Protein AF-A0A8K0UF57-F1 (afdb_monomer_lite)

Organism: NCBI:txid1940300

Secondary structure (DSSP, 8-state):
-----S-----TT-S-TTSEEPSSTT---EEPP-SS-EEEE---EETTEEP--EEEE-HHHHHHHHHHHHHHHHHHHHHHHHHHHHHHHHHHHHHHHHHHHHHHHHHHHHHHHHHHHHT-HHHHHHHHHHHHGGGGG-HHHHHHHHHHHHHHHHHHHHHHHHHHHHHHT-

Radius of gyration: 34.91 Å; chains: 1; bounding box: 69×30×87 Å

Sequence (170 aa):
MGFFSHTEKLPGNWPSRFHHKCTSKKCTYPNSPQAAEGRYVCLGKVNGSPCKGTYEVSPSDAKAAAGWISREVEREAEQSKKLMAHLQEARRRKDDEHLQLYQNELATYKRVLQADAEGDIRFIRQYIRDIDSVALFEPERWHTHLIHLREEVLRLQRLVRELQLKTMNT

pLDDT: mean 89.58, std 12.49, range [31.94, 98.0]

Structure (mmCIF, N/CA/C/O backbone):
data_AF-A0A8K0UF57-F1
#
_entry.id   AF-A0A8K0UF57-F1
#
loop_
_atom_site.group_PDB
_atom_site.id
_atom_site.type_symbol
_atom_site.label_atom_id
_atom_site.label_alt_id
_atom_site.label_comp_id
_atom_site.label_asym_id
_atom_site.label_entity_id
_atom_site.label_seq_id
_atom_site.pdbx_PDB_ins_code
_atom_site.Cartn_x
_atom_site.Cartn_y
_atom_site.Cartn_z
_atom_site.occupancy
_atom_site.B_iso_or_equiv
_atom_site.auth_seq_id
_atom_site.auth_comp_id
_atom_site.auth_asym_id
_atom_site.auth_atom_id
_atom_site.pdbx_PDB_model_num
ATOM 1 N N . MET A 1 1 ? -35.972 -6.846 49.269 1.00 32.06 1 MET A N 1
ATOM 2 C CA . MET A 1 1 ? -35.114 -6.945 48.070 1.00 32.06 1 MET A CA 1
ATOM 3 C C . MET A 1 1 ? -36.029 -7.089 46.866 1.00 32.06 1 MET A C 1
ATOM 5 O O . MET A 1 1 ? -36.711 -8.098 46.766 1.00 32.06 1 MET A O 1
ATOM 9 N N . GLY A 1 2 ? -36.167 -6.043 46.051 1.00 31.94 2 GLY A N 1
ATOM 10 C CA . GLY A 1 2 ? -37.061 -6.054 44.890 1.00 31.94 2 GLY A CA 1
ATOM 11 C C . GLY A 1 2 ? -36.301 -6.483 43.643 1.00 31.94 2 GLY A C 1
ATOM 12 O O . GLY A 1 2 ? -35.451 -5.736 43.169 1.00 31.94 2 GLY A O 1
ATOM 13 N N . PHE A 1 3 ? -36.603 -7.671 43.128 1.00 39.38 3 PHE A N 1
ATOM 14 C CA . PHE A 1 3 ? -36.190 -8.096 41.795 1.00 39.38 3 PHE A CA 1
ATOM 15 C C . PHE A 1 3 ? -36.925 -7.227 40.766 1.00 39.38 3 PHE A C 1
ATOM 17 O O . PHE A 1 3 ? -38.153 -7.270 40.683 1.00 39.38 3 PHE A O 1
ATOM 24 N N . PHE A 1 4 ? -36.202 -6.411 39.997 1.00 40.78 4 PHE A N 1
ATOM 25 C CA . PHE A 1 4 ? -36.799 -5.704 38.866 1.00 40.78 4 PHE A CA 1
ATOM 26 C C . PHE A 1 4 ? -37.071 -6.707 37.736 1.00 40.78 4 PHE A C 1
ATOM 28 O O . PHE A 1 4 ? -36.157 -7.275 37.147 1.00 40.78 4 PHE A O 1
ATOM 35 N N . SER A 1 5 ? -38.361 -6.929 37.479 1.00 36.25 5 SER A N 1
ATOM 36 C CA . SER A 1 5 ? -38.920 -7.767 36.415 1.00 36.25 5 SER A CA 1
ATOM 37 C C . SER A 1 5 ? -38.364 -7.410 35.029 1.00 36.25 5 SER A C 1
ATOM 39 O O . SER A 1 5 ? -38.528 -6.287 34.547 1.00 36.25 5 SER A O 1
ATOM 41 N N . HIS A 1 6 ? -37.758 -8.397 34.365 1.00 42.84 6 HIS A N 1
ATOM 42 C CA . HIS A 1 6 ? -37.282 -8.369 32.979 1.00 42.84 6 HIS A CA 1
ATOM 43 C C . HIS A 1 6 ? -38.435 -8.373 31.953 1.00 42.84 6 HIS A C 1
ATOM 45 O O . HIS A 1 6 ? -38.660 -9.376 31.280 1.00 42.84 6 HIS A O 1
ATOM 51 N N . THR A 1 7 ? -39.173 -7.271 31.787 1.00 43.53 7 THR A N 1
ATOM 52 C CA . THR A 1 7 ? -40.213 -7.191 30.732 1.00 43.53 7 THR A CA 1
ATOM 53 C C . THR A 1 7 ? -40.255 -5.870 29.965 1.00 43.53 7 THR A C 1
ATOM 55 O O . THR A 1 7 ? -41.250 -5.575 29.307 1.00 43.53 7 THR A O 1
ATOM 58 N N . GLU A 1 8 ? -39.192 -5.064 29.979 1.00 57.84 8 GLU A N 1
ATOM 59 C CA . GLU A 1 8 ? -39.049 -4.004 28.974 1.00 57.84 8 GLU A CA 1
ATOM 60 C C . GLU A 1 8 ? -38.343 -4.561 27.738 1.00 57.84 8 GLU A C 1
ATOM 62 O O . GLU A 1 8 ? -37.166 -4.920 27.774 1.00 57.84 8 GLU A O 1
ATOM 67 N N . LYS A 1 9 ? -39.085 -4.637 26.630 1.00 65.81 9 LYS A N 1
ATOM 68 C CA . LYS A 1 9 ? -38.561 -5.053 25.330 1.00 65.81 9 LYS A CA 1
ATOM 69 C C . LYS A 1 9 ? -37.534 -4.012 24.873 1.00 65.81 9 LYS A C 1
ATOM 71 O O . LYS A 1 9 ? -37.885 -2.853 24.648 1.00 65.81 9 LYS A O 1
ATOM 76 N N . LEU A 1 10 ? -36.266 -4.411 24.788 1.00 76.00 10 LEU A N 1
ATOM 77 C CA . LEU A 1 10 ? -35.203 -3.552 24.267 1.00 76.00 10 LEU A CA 1
ATOM 78 C C . LEU A 1 10 ? -35.516 -3.166 22.805 1.00 76.00 10 LEU A C 1
ATOM 80 O O . LEU A 1 10 ? -36.139 -3.959 22.091 1.00 76.00 10 LEU A O 1
ATOM 84 N N . PRO A 1 11 ? -35.108 -1.968 22.347 1.00 79.00 11 PRO A N 1
ATOM 85 C CA . PRO A 1 11 ? -35.192 -1.589 20.938 1.00 79.00 11 PRO A CA 1
ATOM 86 C C . PRO A 1 11 ? -34.578 -2.654 20.017 1.00 79.00 11 PRO A C 1
ATOM 88 O O . PRO A 1 11 ? -33.574 -3.270 20.362 1.00 79.00 11 PRO A O 1
ATOM 91 N N . GLY A 1 12 ? -35.143 -2.856 18.822 1.00 78.69 12 GLY A N 1
ATOM 92 C CA . GLY A 1 12 ? -34.645 -3.872 17.879 1.00 78.69 12 GLY A CA 1
ATOM 93 C C . GLY A 1 12 ? -33.208 -3.633 17.394 1.00 78.69 12 GLY A C 1
ATOM 94 O O . GLY A 1 12 ? -32.537 -4.570 16.983 1.00 78.69 12 GLY A O 1
ATOM 95 N N . ASN A 1 13 ? -32.721 -2.394 17.486 1.00 84.12 13 ASN A N 1
ATOM 96 C CA . ASN A 1 13 ? -31.355 -1.990 17.154 1.00 84.12 13 ASN A CA 1
ATOM 97 C C . ASN A 1 13 ? -30.415 -1.961 18.375 1.00 84.12 13 ASN A C 1
ATOM 99 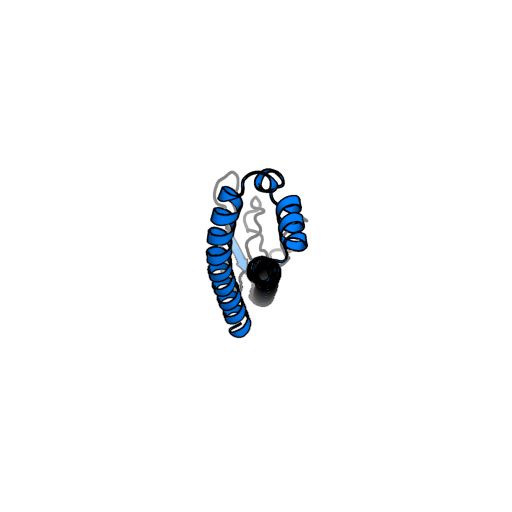O O . ASN A 1 13 ? -29.403 -1.260 18.350 1.00 84.12 13 ASN A O 1
ATOM 103 N N . TRP A 1 14 ? -30.748 -2.665 19.462 1.00 87.06 14 TRP A N 1
ATOM 104 C CA . TRP A 1 14 ? -29.873 -2.746 20.629 1.00 87.06 14 TRP A CA 1
ATOM 105 C C . TRP A 1 14 ? -28.546 -3.428 20.246 1.00 87.06 14 TRP A C 1
ATOM 107 O O . TRP A 1 14 ? -28.591 -4.543 19.723 1.00 87.06 14 TRP A O 1
ATOM 117 N N . PRO A 1 15 ? -27.370 -2.814 20.491 1.00 87.56 15 PRO A N 1
ATOM 118 C CA . PRO A 1 15 ? -26.120 -3.266 19.868 1.00 87.56 15 PRO A CA 1
ATOM 119 C C . PRO A 1 15 ? -25.720 -4.698 20.237 1.00 87.56 15 PRO A C 1
ATOM 121 O O . PRO A 1 15 ? -25.219 -5.454 19.410 1.00 87.56 15 PRO A O 1
ATOM 124 N N . SER A 1 16 ? -25.950 -5.090 21.489 1.00 85.44 16 SER A N 1
ATOM 125 C CA . SER A 1 16 ? -25.843 -6.480 21.923 1.00 85.44 16 SER A CA 1
ATOM 126 C C . SER A 1 16 ? -26.586 -6.685 23.235 1.00 85.44 16 SER A C 1
ATOM 128 O O . SER A 1 16 ? -26.798 -5.741 23.995 1.00 85.44 16 SER A O 1
ATOM 130 N N . ARG A 1 17 ? -26.910 -7.941 23.559 1.00 85.50 17 ARG A N 1
ATOM 131 C CA . ARG A 1 17 ? -27.521 -8.312 24.849 1.00 85.50 17 ARG A CA 1
ATOM 132 C C . ARG A 1 17 ? -26.694 -7.922 26.084 1.00 85.50 17 ARG A C 1
ATOM 134 O O . ARG A 1 17 ? -27.211 -7.999 27.187 1.00 85.50 17 ARG A O 1
ATOM 141 N N . PHE A 1 18 ? -25.422 -7.562 25.902 1.00 87.94 18 PHE A N 1
ATOM 142 C CA . PHE A 1 18 ? -24.517 -7.169 26.983 1.00 87.94 18 PHE A CA 1
ATOM 143 C C . PHE A 1 18 ? -24.555 -5.668 27.283 1.00 87.94 18 PHE A C 1
ATOM 145 O O . PHE A 1 18 ? -23.895 -5.230 28.217 1.00 87.94 18 PHE A O 1
ATOM 152 N N . HIS A 1 19 ? -25.286 -4.881 26.487 1.00 91.12 19 HIS A N 1
ATOM 153 C CA . HIS A 1 19 ? -25.494 -3.467 26.770 1.00 91.12 19 HIS A CA 1
ATOM 154 C C . HIS A 1 19 ? -26.614 -3.295 27.795 1.00 91.12 19 HIS A C 1
ATOM 156 O O . HIS A 1 19 ? -27.707 -3.848 27.630 1.00 91.12 19 HIS A O 1
ATOM 162 N N . HIS A 1 20 ? -26.371 -2.479 28.818 1.00 90.50 20 HIS A N 1
ATOM 163 C CA . HIS A 1 20 ? -27.312 -2.265 29.916 1.00 90.50 20 HIS A CA 1
ATOM 164 C C . HIS A 1 20 ? -28.180 -1.031 29.684 1.00 90.50 20 HIS A C 1
ATOM 166 O O . HIS A 1 20 ? -27.707 0.046 29.300 1.00 90.50 20 HIS A O 1
ATOM 172 N N . LYS A 1 21 ? -29.479 -1.171 29.958 1.00 90.19 21 LYS A N 1
ATOM 173 C CA . LYS A 1 21 ? -30.410 -0.044 29.943 1.00 90.19 21 LYS A CA 1
ATOM 174 C C . LYS A 1 21 ? -30.258 0.770 31.227 1.00 90.19 21 LYS A C 1
ATOM 176 O O . LYS A 1 21 ? -30.105 0.225 32.316 1.00 90.19 21 LYS A O 1
ATOM 181 N N . CYS A 1 22 ? -30.336 2.087 31.089 1.00 92.31 22 CYS A N 1
ATOM 182 C CA . CYS A 1 22 ? -30.394 3.002 32.219 1.00 92.31 22 CYS A CA 1
ATOM 183 C C . CYS A 1 22 ? -31.656 2.789 33.075 1.00 92.31 22 CYS A C 1
ATOM 185 O O . CYS A 1 22 ? -32.739 2.540 32.548 1.00 92.31 22 CYS A O 1
ATOM 187 N N . THR A 1 23 ? -31.547 3.010 34.385 1.00 92.12 23 THR A N 1
ATOM 188 C CA . THR A 1 23 ? -32.681 3.048 35.324 1.00 92.12 23 THR A CA 1
ATOM 189 C C . THR A 1 23 ? -33.652 4.198 35.043 1.00 92.12 23 THR A C 1
ATOM 191 O O . THR A 1 23 ? -34.822 4.142 35.426 1.00 92.12 23 THR A O 1
ATOM 194 N N . SER A 1 24 ? -33.209 5.251 34.349 1.00 90.12 24 SER A N 1
ATOM 195 C CA . SER A 1 24 ? -34.087 6.330 33.901 1.00 90.12 24 SER A CA 1
ATOM 196 C C . SER A 1 24 ? -34.950 5.866 32.728 1.00 90.12 24 SER A C 1
ATOM 198 O O . SER A 1 24 ? -34.453 5.683 31.619 1.00 90.12 24 SER A O 1
ATOM 200 N N . LYS A 1 25 ? -36.267 5.762 32.943 1.00 83.69 25 LYS A N 1
ATOM 201 C CA . LYS A 1 25 ? -37.239 5.291 31.934 1.00 83.69 25 LYS A CA 1
ATOM 202 C C . LYS A 1 25 ? -37.182 6.046 30.600 1.00 83.69 25 LYS A C 1
ATOM 204 O O . LYS A 1 25 ? -37.435 5.461 29.555 1.00 83.69 25 LYS A O 1
ATOM 209 N N . LYS A 1 26 ? -36.853 7.344 30.633 1.00 86.94 26 LYS A N 1
ATOM 210 C CA . LYS A 1 26 ? -36.760 8.202 29.437 1.00 86.94 26 LYS A CA 1
ATOM 211 C C . LYS A 1 26 ? -35.422 8.074 28.700 1.00 86.94 26 LYS A C 1
ATOM 213 O O . LYS A 1 26 ? -35.254 8.689 27.654 1.00 86.94 26 LYS A O 1
ATOM 218 N N . CYS A 1 27 ? -34.461 7.325 29.241 1.00 89.19 27 CYS A N 1
ATOM 219 C CA . CYS A 1 27 ? -33.149 7.141 28.641 1.00 89.19 27 CYS A CA 1
ATOM 220 C C . CYS A 1 27 ? -33.042 5.759 27.993 1.00 89.19 27 CYS A C 1
ATOM 222 O O . CYS A 1 27 ? -32.954 4.736 28.668 1.00 89.19 27 CYS A O 1
ATOM 224 N N . THR A 1 28 ? -33.016 5.742 26.663 1.00 87.75 28 THR A N 1
ATOM 225 C CA . THR A 1 28 ? -32.858 4.533 25.840 1.00 87.75 28 THR A CA 1
ATOM 226 C C . THR A 1 28 ? -31.422 4.351 25.348 1.00 87.75 28 THR A C 1
ATOM 228 O O . THR A 1 28 ? -31.197 3.715 24.324 1.00 87.75 28 THR A O 1
ATOM 231 N N . TYR A 1 29 ? -30.447 4.945 26.039 1.00 90.94 29 TYR A N 1
ATOM 232 C CA . TYR A 1 29 ? -29.043 4.820 25.669 1.00 90.94 29 TYR A CA 1
ATOM 233 C C . TYR A 1 29 ? -28.516 3.417 26.019 1.00 90.94 29 TYR A C 1
ATOM 235 O O . TYR A 1 29 ? -28.694 2.989 27.167 1.00 90.94 29 TYR A O 1
ATOM 243 N N . PRO A 1 30 ? -27.873 2.708 25.075 1.00 92.69 30 PRO A N 1
ATOM 244 C CA . PRO A 1 30 ? -27.260 1.416 25.340 1.00 92.69 30 PRO A CA 1
ATOM 245 C C . PRO A 1 30 ? -25.902 1.621 26.017 1.00 92.69 30 PRO A C 1
ATOM 247 O O . PRO A 1 30 ? -24.920 1.946 25.357 1.00 92.69 30 PRO A O 1
ATOM 250 N N . ASN A 1 31 ? -25.834 1.453 27.341 1.00 93.50 31 ASN A N 1
ATOM 251 C CA . ASN A 1 31 ? -24.555 1.566 28.043 1.00 93.50 31 ASN A CA 1
ATOM 252 C C . ASN A 1 31 ? -23.643 0.398 27.664 1.00 93.50 31 ASN A C 1
ATOM 254 O O . ASN A 1 31 ? -24.105 -0.742 27.593 1.00 93.50 31 ASN A O 1
ATOM 258 N N . SER A 1 32 ? -22.365 0.694 27.428 1.00 92.31 32 SER A N 1
ATOM 259 C CA . SER A 1 32 ? -21.379 -0.297 27.003 1.00 92.31 32 SER A CA 1
ATOM 260 C C . SER A 1 32 ? -21.231 -1.434 28.022 1.00 92.31 32 SER A C 1
ATOM 262 O O . SER A 1 32 ? -21.287 -1.167 29.229 1.00 92.31 32 SER A O 1
ATOM 264 N N . PRO A 1 33 ? -20.972 -2.672 27.563 1.00 93.25 33 PRO A N 1
ATOM 265 C CA . PRO A 1 33 ? -20.737 -3.808 28.447 1.00 93.25 33 PRO A CA 1
ATOM 266 C C . PRO A 1 33 ? -19.586 -3.536 29.420 1.00 93.25 33 PRO A C 1
ATOM 268 O O . PRO A 1 33 ? -18.544 -3.020 29.017 1.00 93.25 33 PRO A O 1
ATOM 271 N N . GLN A 1 34 ? -19.760 -3.903 30.689 1.00 95.12 34 GLN A N 1
ATOM 272 C CA . GLN A 1 34 ? -18.730 -3.771 31.725 1.00 95.12 34 GLN A CA 1
ATOM 273 C C . GLN A 1 34 ? -18.216 -5.150 32.126 1.00 95.12 34 GLN A C 1
ATOM 275 O O . GLN A 1 34 ? -19.008 -6.053 32.374 1.00 95.12 34 GLN A O 1
ATOM 280 N N . ALA A 1 35 ? -16.894 -5.312 32.214 1.00 94.56 35 ALA A N 1
ATOM 281 C CA . ALA A 1 35 ? -16.259 -6.566 32.636 1.00 94.56 35 ALA A CA 1
ATOM 282 C C . ALA A 1 35 ? -16.224 -6.754 34.165 1.00 94.56 35 ALA A C 1
ATOM 284 O O . ALA A 1 35 ? -15.819 -7.811 34.645 1.00 94.56 35 ALA A O 1
ATOM 285 N N . ALA A 1 36 ? -16.630 -5.735 34.923 1.00 96.00 36 ALA A N 1
ATOM 286 C CA . ALA A 1 36 ? -16.699 -5.758 36.375 1.00 96.00 36 ALA A CA 1
ATOM 287 C C . ALA A 1 36 ? -18.150 -5.588 36.837 1.00 96.00 36 ALA A C 1
ATOM 289 O O . ALA A 1 36 ? -18.961 -4.937 36.175 1.00 96.00 36 ALA A O 1
ATOM 290 N N . GLU A 1 37 ? -18.479 -6.217 37.962 1.00 96.56 37 GLU A N 1
ATOM 291 C CA . GLU A 1 37 ? -19.767 -6.016 38.615 1.00 96.56 37 GLU A CA 1
ATOM 292 C C . GLU A 1 37 ? -19.823 -4.646 39.296 1.00 96.56 37 GLU A C 1
ATOM 294 O O . GLU A 1 37 ? -18.803 -4.098 39.720 1.00 96.56 37 GLU A O 1
ATOM 299 N N . GLY A 1 38 ? -21.029 -4.100 39.429 1.00 96.00 38 GLY A N 1
ATOM 300 C CA . GLY A 1 38 ? -21.232 -2.865 40.173 1.00 96.00 38 GLY A CA 1
ATOM 301 C C . GLY A 1 38 ? -22.353 -1.994 39.636 1.00 96.00 38 GLY A C 1
ATOM 302 O O . GLY A 1 38 ? -23.121 -2.373 38.749 1.00 96.00 38 GLY A O 1
ATOM 303 N N . ARG A 1 39 ? -22.446 -0.791 40.205 1.00 96.75 39 ARG A N 1
ATOM 304 C CA . ARG A 1 39 ? -23.389 0.243 39.784 1.00 96.75 39 ARG A CA 1
ATOM 305 C C . ARG A 1 39 ? -22.637 1.346 39.053 1.00 96.75 39 ARG A C 1
ATOM 307 O O . ARG A 1 39 ? -21.746 1.975 39.616 1.00 96.75 39 ARG A O 1
ATOM 314 N N . TYR A 1 40 ? -23.054 1.615 37.825 1.00 95.75 40 TYR A N 1
ATOM 315 C CA . TYR A 1 40 ? -22.401 2.552 36.920 1.00 95.75 40 TYR A CA 1
ATOM 316 C C . TYR A 1 40 ? -23.320 3.723 36.589 1.00 95.75 40 TYR A C 1
ATOM 318 O O . TYR A 1 40 ? -24.547 3.597 36.597 1.00 95.75 40 TYR A O 1
ATOM 326 N N . VAL A 1 41 ? -22.728 4.875 36.284 1.00 95.25 41 VAL A N 1
ATOM 327 C CA . VAL A 1 41 ? -23.465 6.054 35.816 1.00 95.25 41 VAL A CA 1
ATOM 328 C C . VAL A 1 41 ? -23.849 5.853 34.353 1.00 95.25 41 VAL A C 1
ATOM 330 O O . VAL A 1 41 ? -23.037 5.407 33.544 1.00 95.25 41 VAL A O 1
ATOM 333 N N . CYS A 1 42 ? -25.091 6.185 34.005 1.00 95.00 42 CYS A N 1
ATOM 334 C CA . CYS A 1 42 ? -25.533 6.153 32.619 1.00 95.00 42 CYS A CA 1
ATOM 335 C C . CYS A 1 42 ? -24.803 7.216 31.789 1.00 95.00 42 CYS A C 1
ATOM 337 O O . CYS A 1 42 ? -24.775 8.388 32.161 1.00 95.00 42 CYS A O 1
ATOM 339 N N . LEU A 1 43 ? -24.287 6.825 30.624 1.00 93.44 43 LEU A N 1
ATOM 340 C CA . LEU A 1 43 ? -23.582 7.729 29.705 1.00 93.44 43 LEU A CA 1
ATOM 341 C C . LEU A 1 43 ? -24.516 8.413 28.689 1.00 93.44 43 LEU A C 1
ATOM 343 O O . LEU A 1 43 ? -24.086 9.233 27.878 1.00 93.44 43 LEU A O 1
ATOM 347 N N . GLY A 1 44 ? -25.808 8.083 28.727 1.00 92.31 44 GLY A N 1
ATOM 348 C CA . GLY A 1 44 ? -26.813 8.617 27.817 1.00 92.31 44 GLY A CA 1
ATOM 349 C C . GLY A 1 44 ? -27.162 10.084 28.050 1.00 92.31 44 GLY A C 1
ATOM 350 O O . GLY A 1 44 ? -26.896 10.661 29.102 1.00 92.31 44 GLY A O 1
ATOM 351 N N . LYS A 1 45 ? -27.852 10.678 27.073 1.00 92.31 45 LYS A N 1
ATOM 352 C CA . LYS A 1 45 ? -28.430 12.026 27.164 1.00 92.31 45 LYS A CA 1
ATOM 353 C C . LYS A 1 45 ? -29.932 11.982 26.892 1.00 92.31 45 LYS A C 1
ATOM 355 O O . LYS A 1 45 ? -30.396 11.165 26.103 1.00 92.31 45 LYS A O 1
ATOM 360 N N . VAL A 1 46 ? -30.688 12.865 27.538 1.00 88.19 46 VAL A N 1
ATOM 361 C CA . VAL A 1 46 ? -32.123 13.083 27.309 1.00 88.19 46 VAL A CA 1
ATOM 362 C C . VAL A 1 46 ? -32.318 14.578 27.071 1.00 88.19 46 VAL A C 1
ATOM 364 O O . VAL A 1 46 ? -31.943 15.383 27.921 1.00 88.19 46 VAL A O 1
ATOM 367 N N . ASN A 1 47 ? -32.864 14.958 25.912 1.00 87.69 47 ASN A N 1
ATOM 368 C CA . ASN A 1 47 ? -33.055 16.361 25.507 1.00 87.69 47 ASN A CA 1
ATOM 369 C C . ASN A 1 47 ? -31.772 17.210 25.629 1.00 87.69 47 ASN A C 1
ATOM 371 O O . ASN A 1 47 ? -31.775 18.293 26.208 1.00 87.69 47 ASN A O 1
ATOM 375 N N . GLY A 1 48 ? -30.642 16.671 25.164 1.00 88.25 48 GLY A N 1
ATOM 376 C CA . GLY A 1 48 ? -29.333 17.335 25.225 1.00 88.25 48 GLY A CA 1
ATOM 377 C C . GLY A 1 48 ? -28.660 17.339 26.605 1.00 88.25 48 GLY A C 1
ATOM 378 O O . GLY A 1 48 ? -27.461 17.593 26.686 1.00 88.25 48 GLY A O 1
ATOM 379 N N . SER A 1 49 ? -29.374 16.980 27.675 1.00 90.44 49 SER A N 1
ATOM 380 C CA . SER A 1 49 ? -28.834 16.932 29.040 1.00 90.44 49 SER A CA 1
ATOM 381 C C . SER A 1 49 ? -28.336 15.528 29.409 1.00 90.44 49 SER A C 1
ATOM 383 O O . SER A 1 49 ? -28.970 14.549 29.007 1.00 90.44 49 SER A O 1
ATOM 385 N N . PRO A 1 50 ? -27.248 15.383 30.193 1.00 91.88 50 PRO A N 1
ATOM 386 C CA . PRO A 1 50 ? -26.807 14.087 30.705 1.00 91.88 50 PRO A CA 1
ATOM 387 C C . PRO A 1 50 ? -27.919 13.366 31.471 1.00 91.88 50 PRO A C 1
ATOM 389 O O . PRO A 1 50 ? -28.625 13.958 32.292 1.00 91.88 50 PRO A O 1
ATOM 392 N N . CYS A 1 51 ? -28.074 12.072 31.215 1.00 92.75 51 CYS A N 1
ATOM 393 C CA . CYS A 1 51 ? -28.978 11.238 31.980 1.00 92.75 51 CYS A CA 1
ATOM 394 C C . CYS A 1 51 ? -28.406 11.025 33.385 1.00 92.75 51 CYS A C 1
ATOM 396 O O . CYS A 1 51 ? -27.323 10.479 33.540 1.00 92.75 51 CYS A O 1
ATOM 398 N N . LYS A 1 52 ? -29.160 11.400 34.423 1.00 91.75 52 LYS A N 1
ATOM 399 C CA . LYS A 1 52 ? -28.751 11.223 35.830 1.00 91.75 52 LYS A CA 1
ATOM 400 C C . LYS A 1 52 ? -29.050 9.827 36.396 1.00 91.75 52 LYS A C 1
ATOM 402 O O . LYS A 1 52 ? -29.037 9.641 37.608 1.00 91.75 52 LYS A O 1
ATOM 407 N N . GLY A 1 53 ? -29.408 8.873 35.538 1.00 94.06 53 GLY A N 1
ATOM 408 C CA . GLY A 1 53 ? -29.674 7.501 35.954 1.00 94.06 53 GLY A CA 1
ATOM 409 C C . GLY A 1 53 ? -28.397 6.675 36.080 1.00 94.06 53 GLY A C 1
ATOM 410 O O . GLY A 1 53 ? -27.302 7.102 35.715 1.00 94.06 53 GLY A O 1
ATOM 411 N N . THR A 1 54 ? -28.563 5.460 36.575 1.00 95.38 54 THR A N 1
ATOM 412 C CA . THR A 1 54 ? -27.499 4.465 36.727 1.00 95.38 54 THR A CA 1
ATOM 413 C C . THR A 1 54 ? -27.895 3.174 36.024 1.00 95.38 54 THR A C 1
ATOM 415 O O . THR A 1 54 ? -29.005 3.059 35.513 1.00 95.38 54 THR A O 1
ATOM 418 N N . TYR A 1 55 ? -27.012 2.191 35.989 1.00 94.12 55 TYR A N 1
ATOM 419 C CA . TYR A 1 55 ? -27.354 0.809 35.670 1.00 94.12 55 TYR A CA 1
ATOM 420 C C . TYR A 1 55 ? -26.536 -0.123 36.560 1.00 94.12 55 TYR A C 1
ATOM 422 O O . TYR A 1 55 ? -25.498 0.275 37.093 1.00 94.12 55 TYR A O 1
ATOM 430 N N . GLU A 1 56 ? -27.038 -1.333 36.767 1.00 93.88 56 GLU A N 1
ATOM 431 C CA . GLU A 1 56 ? -26.365 -2.353 37.566 1.00 93.88 56 GLU A CA 1
ATOM 432 C C . GLU A 1 56 ? -25.893 -3.481 36.665 1.00 93.88 56 GLU A C 1
ATOM 434 O O . GLU A 1 56 ? -26.602 -3.901 35.749 1.00 93.88 56 GLU A O 1
ATOM 439 N N . VAL A 1 57 ? -24.682 -3.949 36.941 1.00 94.81 57 VAL A N 1
ATOM 440 C CA . VAL A 1 57 ? -24.043 -5.063 36.256 1.00 94.81 57 VAL A CA 1
ATOM 441 C C . VAL A 1 57 ? -23.883 -6.171 37.280 1.00 94.81 57 VAL A C 1
ATOM 443 O O . VAL A 1 57 ? -23.166 -6.013 38.269 1.00 94.81 57 VAL A O 1
ATOM 446 N N . SER A 1 58 ? -24.584 -7.279 37.052 1.00 92.69 58 SER A N 1
ATOM 447 C CA . SER A 1 58 ? -24.473 -8.469 37.893 1.00 92.69 58 SER A CA 1
ATOM 448 C C . SER A 1 58 ? -23.140 -9.192 37.651 1.00 92.69 58 SER A C 1
ATOM 450 O O . SER A 1 58 ? -22.577 -9.074 36.559 1.00 92.69 58 SER A O 1
ATOM 452 N N . PRO A 1 59 ? -22.649 -10.013 38.597 1.00 94.62 59 PRO A N 1
ATOM 453 C CA . PRO A 1 59 ? -21.455 -10.828 38.367 1.00 94.62 59 PRO A CA 1
ATOM 454 C C . PRO A 1 59 ? -21.576 -11.754 37.144 1.00 94.62 59 PRO A C 1
ATOM 456 O O . PRO A 1 59 ? -20.599 -11.969 36.421 1.00 94.62 59 PRO A O 1
ATOM 459 N N . SER A 1 60 ? -22.777 -12.271 36.854 1.00 91.62 60 SER A N 1
ATOM 460 C CA . SER A 1 60 ? -23.029 -13.062 35.642 1.00 91.62 60 SER A CA 1
ATOM 461 C C . SER A 1 60 ? -22.903 -12.236 34.362 1.00 91.62 60 SER A C 1
ATOM 463 O O . SER A 1 60 ? -22.290 -12.706 33.400 1.00 91.62 60 SER A O 1
ATOM 465 N N . ASP A 1 61 ? -23.432 -11.010 34.354 1.00 91.12 61 ASP A N 1
ATOM 466 C CA . ASP A 1 61 ? -23.322 -10.114 33.200 1.00 91.12 61 ASP A CA 1
ATOM 467 C C . ASP A 1 61 ? -21.880 -9.669 32.991 1.00 91.12 61 ASP A C 1
ATOM 469 O O . ASP A 1 61 ? -21.404 -9.690 31.860 1.00 91.12 61 ASP A O 1
ATOM 473 N N . ALA A 1 62 ? -21.167 -9.346 34.074 1.00 94.06 62 ALA A N 1
ATOM 474 C CA . ALA A 1 62 ? -19.764 -8.951 34.044 1.00 94.06 62 ALA A CA 1
ATOM 475 C C . ALA A 1 62 ? -18.886 -10.041 33.418 1.00 94.06 62 ALA A C 1
ATOM 477 O O . ALA A 1 62 ? -18.119 -9.781 32.490 1.00 94.06 62 ALA A O 1
ATOM 478 N N . LYS A 1 63 ? -19.058 -11.299 33.849 1.00 93.94 63 LYS A N 1
ATOM 479 C CA . LYS A 1 63 ? -18.336 -12.445 33.278 1.00 93.94 63 LYS A CA 1
ATOM 480 C C . LYS A 1 63 ? -18.662 -12.649 31.797 1.00 93.94 63 LYS A C 1
ATOM 482 O O . LYS A 1 63 ? -17.769 -12.925 30.992 1.00 93.94 63 LYS A O 1
ATOM 487 N N . ALA A 1 64 ? -19.934 -12.527 31.421 1.00 90.56 64 ALA A N 1
ATOM 488 C CA . ALA A 1 64 ? -20.354 -12.709 30.037 1.00 90.56 64 ALA A CA 1
ATOM 489 C C . ALA A 1 64 ? -19.855 -11.572 29.126 1.00 90.56 64 ALA A C 1
ATOM 491 O O . ALA A 1 64 ? -19.405 -11.838 28.007 1.00 90.56 64 ALA A O 1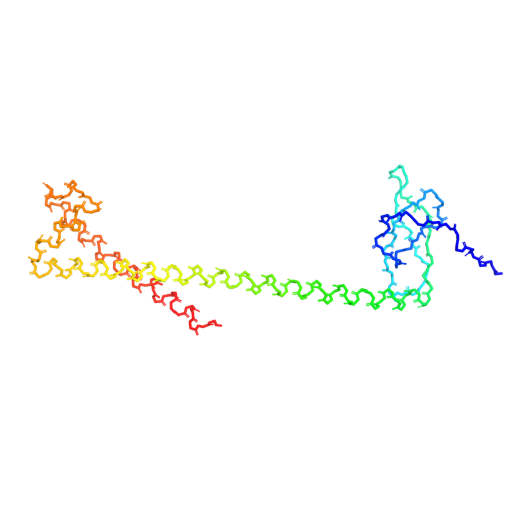
ATOM 492 N N . ALA A 1 65 ? -19.874 -10.334 29.626 1.00 92.69 65 ALA A N 1
ATOM 493 C CA . ALA A 1 65 ? -19.323 -9.156 28.974 1.00 92.69 65 ALA A CA 1
ATOM 494 C C . ALA A 1 65 ? -17.805 -9.266 28.809 1.00 92.69 65 ALA A C 1
ATOM 496 O O . ALA A 1 65 ? -17.321 -9.037 27.709 1.00 92.69 65 ALA A O 1
ATOM 497 N N . ALA A 1 66 ? -17.063 -9.703 29.832 1.00 94.00 66 ALA A N 1
ATOM 498 C CA . ALA A 1 66 ? -15.617 -9.915 29.740 1.00 94.00 66 ALA A CA 1
ATOM 499 C C . ALA A 1 66 ? -15.252 -10.886 28.602 1.00 94.00 66 ALA A C 1
ATOM 501 O O . ALA A 1 66 ? -14.405 -10.585 27.762 1.00 94.00 66 ALA A O 1
ATOM 502 N N . GLY A 1 67 ? -15.956 -12.021 28.512 1.00 92.25 67 GLY A N 1
ATOM 503 C CA . GLY A 1 67 ? -15.761 -12.974 27.419 1.00 92.25 67 GLY A CA 1
ATOM 504 C C . GLY A 1 67 ? -16.155 -12.418 26.046 1.00 92.25 67 GLY A C 1
ATOM 505 O O . GLY A 1 67 ? -15.548 -12.781 25.042 1.00 92.25 67 GLY A O 1
ATOM 506 N N . TRP A 1 68 ? -17.172 -11.555 25.973 1.00 90.69 68 TRP A N 1
ATOM 507 C CA . TRP A 1 68 ? -17.533 -10.872 24.728 1.00 90.69 68 TRP A CA 1
ATOM 508 C C . TRP A 1 68 ? -16.471 -9.846 24.314 1.00 90.69 68 TRP A C 1
ATOM 510 O O . TRP A 1 68 ? -16.009 -9.920 23.181 1.00 90.69 68 TRP A O 1
ATOM 520 N N . ILE A 1 69 ? -16.023 -8.984 25.232 1.00 92.50 69 ILE A N 1
ATOM 521 C CA . ILE A 1 69 ? -14.981 -7.974 24.993 1.00 92.50 69 ILE A CA 1
ATOM 522 C C . ILE A 1 69 ? -13.694 -8.639 24.489 1.00 92.50 69 ILE A C 1
ATOM 524 O O . ILE A 1 69 ? -13.167 -8.210 23.471 1.00 92.50 69 ILE A O 1
ATOM 528 N N . SER A 1 70 ? -13.229 -9.724 25.128 1.00 94.25 70 SER A N 1
ATOM 529 C CA . SER A 1 70 ? -12.025 -10.453 24.679 1.00 94.25 70 SER A CA 1
ATOM 530 C C . SER A 1 70 ? -12.139 -10.904 23.221 1.00 94.25 70 SER A C 1
ATOM 532 O O . SER A 1 70 ? -11.236 -10.672 22.424 1.00 94.25 70 SER A O 1
ATOM 534 N N . ARG A 1 71 ? -13.288 -11.481 22.841 1.00 93.12 71 ARG A N 1
ATOM 535 C CA . ARG A 1 71 ? -13.531 -11.940 21.465 1.00 93.12 71 ARG A CA 1
ATOM 536 C C . ARG A 1 71 ? -13.638 -10.799 20.456 1.00 93.12 71 ARG A C 1
ATOM 538 O O . ARG A 1 71 ? -13.287 -11.003 19.298 1.00 93.12 71 ARG A O 1
ATOM 545 N N . GLU A 1 72 ? -14.167 -9.641 20.849 1.00 91.38 72 GLU A N 1
ATOM 546 C CA . GLU A 1 72 ? -14.169 -8.456 19.982 1.00 91.38 72 GLU A CA 1
ATOM 547 C C . GLU A 1 72 ? -12.742 -7.953 19.756 1.00 91.38 72 GLU A C 1
ATOM 549 O O . GLU A 1 72 ? -12.343 -7.792 18.608 1.00 91.38 72 GLU A O 1
ATOM 554 N N . VAL A 1 73 ? -11.947 -7.817 20.823 1.00 93.88 73 VAL A N 1
ATOM 555 C CA . VAL A 1 73 ? -10.542 -7.382 20.740 1.00 93.88 73 VAL A CA 1
ATOM 556 C C . VAL A 1 73 ? -9.718 -8.333 19.870 1.00 93.88 73 VAL A C 1
ATOM 558 O O . VAL A 1 73 ? -8.979 -7.888 18.995 1.00 93.88 73 VAL A O 1
ATOM 561 N N . GLU A 1 74 ? -9.871 -9.646 20.051 1.00 95.94 74 GLU A N 1
ATOM 562 C CA . GLU A 1 74 ? -9.218 -10.653 19.205 1.00 95.94 74 GLU A CA 1
ATOM 563 C C . GLU A 1 74 ? -9.642 -10.532 17.736 1.00 95.94 74 GLU A C 1
ATOM 565 O O . GLU A 1 74 ? -8.808 -10.635 16.833 1.00 95.94 74 GLU A O 1
ATOM 570 N N . ARG A 1 75 ? -10.930 -10.275 17.472 1.00 95.38 75 ARG A N 1
ATOM 571 C CA . ARG A 1 75 ? -11.435 -10.104 16.106 1.00 95.38 75 ARG A CA 1
ATOM 572 C C . ARG A 1 75 ? -10.881 -8.844 15.453 1.00 95.38 75 ARG A C 1
ATOM 574 O O . ARG A 1 75 ? -10.484 -8.905 14.292 1.00 95.38 75 ARG A O 1
ATOM 581 N N . GLU A 1 76 ? -10.841 -7.730 16.176 1.00 95.56 76 GLU A N 1
ATOM 582 C CA . GLU A 1 76 ? -10.253 -6.476 15.700 1.00 95.56 76 GLU A CA 1
ATOM 583 C C . GLU A 1 76 ? -8.750 -6.631 15.442 1.00 95.56 76 GLU A C 1
ATOM 585 O O . GLU A 1 76 ? -8.256 -6.188 14.405 1.00 95.56 76 GLU A O 1
ATOM 590 N N . ALA A 1 77 ? -8.026 -7.325 16.324 1.00 97.00 77 ALA A N 1
ATOM 591 C CA . ALA A 1 77 ? -6.608 -7.619 16.140 1.00 97.00 77 ALA A CA 1
ATOM 592 C C . ALA A 1 77 ? -6.360 -8.473 14.886 1.00 97.00 77 ALA A C 1
ATOM 594 O O . ALA A 1 77 ? -5.468 -8.166 14.095 1.00 97.00 77 ALA A O 1
ATOM 595 N N . GLU A 1 78 ? -7.177 -9.504 14.657 1.00 97.31 78 GLU A N 1
ATOM 596 C CA . GLU A 1 78 ? -7.082 -10.341 13.458 1.00 97.31 78 GLU A CA 1
ATOM 597 C C . GLU A 1 78 ? -7.446 -9.561 12.185 1.00 97.31 78 GLU A C 1
ATOM 599 O O . GLU A 1 78 ? -6.775 -9.689 11.160 1.00 97.31 78 GLU A O 1
ATOM 604 N N . GLN A 1 79 ? -8.471 -8.706 12.232 1.00 97.25 79 GLN A N 1
ATOM 605 C CA . GLN A 1 79 ? -8.816 -7.820 11.115 1.00 97.25 79 GLN A CA 1
ATOM 606 C C . GLN A 1 79 ? -7.688 -6.832 10.807 1.00 97.25 79 GLN A C 1
ATOM 608 O O . GLN A 1 79 ? -7.324 -6.664 9.642 1.00 97.25 79 GLN A O 1
ATOM 613 N N . SER A 1 80 ? -7.097 -6.230 11.838 1.00 96.75 80 SER A N 1
ATOM 614 C CA . SER A 1 80 ? -5.949 -5.333 11.712 1.00 96.75 80 SER A CA 1
ATOM 615 C C . SER A 1 80 ? -4.743 -6.058 11.111 1.00 96.75 80 SER A C 1
ATOM 617 O O . SER A 1 80 ? -4.147 -5.583 10.144 1.00 96.75 80 SER A O 1
ATOM 619 N N . LYS A 1 81 ? -4.441 -7.273 11.582 1.00 97.44 81 LYS A N 1
ATOM 620 C CA . LYS A 1 81 ? -3.375 -8.120 11.031 1.00 97.44 81 LYS A CA 1
ATOM 621 C C . LYS A 1 81 ? -3.598 -8.436 9.551 1.00 97.44 81 LYS A C 1
ATOM 623 O O . LYS A 1 81 ? -2.671 -8.295 8.754 1.00 97.44 81 LYS A O 1
ATOM 628 N N . LYS A 1 82 ? -4.820 -8.820 9.164 1.00 97.19 82 LYS A N 1
ATOM 629 C CA . LYS A 1 82 ? -5.179 -9.075 7.758 1.00 97.19 82 LYS A CA 1
ATOM 630 C C . LYS A 1 82 ? -5.028 -7.828 6.894 1.00 97.19 82 LYS A C 1
ATOM 632 O O . LYS A 1 82 ? -4.488 -7.918 5.794 1.00 97.19 82 LYS A O 1
ATOM 637 N N . LEU A 1 83 ? -5.469 -6.673 7.392 1.00 97.25 83 LEU A N 1
ATOM 638 C CA . LEU A 1 83 ? -5.323 -5.402 6.688 1.00 97.25 83 LEU A CA 1
ATOM 639 C C . LEU A 1 83 ? -3.845 -5.056 6.473 1.00 97.25 83 LEU A C 1
ATOM 641 O O . LEU A 1 83 ? -3.451 -4.736 5.354 1.00 97.25 83 LEU A O 1
ATOM 645 N N . MET A 1 84 ? -3.018 -5.177 7.512 1.00 96.88 84 MET A N 1
ATOM 646 C CA . MET A 1 84 ? -1.582 -4.904 7.420 1.00 96.88 84 MET A CA 1
ATOM 647 C C . MET A 1 84 ? -0.883 -5.851 6.439 1.00 96.88 84 MET A C 1
ATOM 649 O O . MET A 1 84 ? -0.105 -5.391 5.605 1.00 96.88 84 MET A O 1
ATOM 653 N N . ALA A 1 85 ? -1.218 -7.145 6.463 1.00 96.50 85 ALA A N 1
ATOM 654 C CA . ALA A 1 85 ? -0.700 -8.114 5.498 1.00 96.50 85 ALA A CA 1
ATOM 655 C C . ALA A 1 85 ? -1.101 -7.761 4.054 1.00 96.50 85 ALA A C 1
ATOM 657 O O . ALA A 1 85 ? -0.268 -7.810 3.150 1.00 96.50 85 ALA A O 1
ATOM 658 N N . HIS A 1 86 ? -2.351 -7.341 3.833 1.00 96.88 86 HIS A N 1
ATOM 659 C CA . HIS A 1 86 ? -2.818 -6.910 2.515 1.00 96.88 86 HIS A CA 1
ATOM 660 C C . HIS A 1 86 ? -2.090 -5.649 2.024 1.00 96.88 86 HIS A C 1
ATOM 662 O O . HIS A 1 86 ? -1.703 -5.571 0.859 1.00 96.88 86 HIS A O 1
ATOM 668 N N . LEU A 1 87 ? -1.869 -4.664 2.899 1.00 97.12 87 LEU A N 1
ATOM 669 C CA . LEU A 1 87 ? -1.117 -3.452 2.559 1.00 97.12 87 LEU A CA 1
ATOM 670 C C . LEU A 1 87 ? 0.347 -3.760 2.227 1.00 97.12 87 LEU A C 1
ATOM 672 O O . LEU A 1 87 ? 0.891 -3.196 1.277 1.00 97.12 87 LEU A O 1
ATOM 676 N N . GLN A 1 88 ? 0.975 -4.669 2.975 1.00 94.75 88 GLN A N 1
ATOM 677 C CA . GLN A 1 88 ? 2.345 -5.103 2.713 1.00 94.75 88 GLN A CA 1
ATOM 678 C C . GLN A 1 88 ? 2.459 -5.819 1.363 1.00 94.75 88 GLN A C 1
ATOM 680 O O . GLN A 1 88 ? 3.362 -5.516 0.586 1.00 94.75 88 GLN A O 1
ATOM 685 N N . GLU A 1 89 ? 1.521 -6.710 1.048 1.00 94.88 89 GLU A N 1
ATOM 686 C CA . GLU A 1 89 ? 1.477 -7.396 -0.244 1.00 94.88 89 GLU A CA 1
ATOM 687 C C . GLU A 1 89 ? 1.230 -6.422 -1.406 1.00 94.88 89 GLU A C 1
ATOM 689 O O . GLU A 1 89 ? 1.923 -6.475 -2.420 1.00 94.88 89 GLU A O 1
ATOM 694 N N . ALA A 1 90 ? 0.303 -5.473 -1.252 1.00 95.88 90 ALA A N 1
ATOM 695 C CA . ALA A 1 90 ? 0.061 -4.445 -2.263 1.00 95.88 90 ALA A CA 1
ATOM 696 C C . ALA A 1 90 ? 1.307 -3.580 -2.517 1.00 95.88 90 ALA A C 1
ATOM 698 O O . ALA A 1 90 ? 1.582 -3.205 -3.657 1.00 95.88 90 ALA A O 1
ATOM 699 N N . ARG A 1 91 ? 2.079 -3.280 -1.465 1.00 93.62 91 ARG A N 1
ATOM 700 C CA . ARG A 1 91 ? 3.355 -2.572 -1.592 1.00 93.62 91 ARG A CA 1
ATOM 701 C C . ARG A 1 91 ? 4.387 -3.406 -2.351 1.00 93.62 91 ARG A C 1
ATOM 703 O O . ARG A 1 91 ? 4.995 -2.878 -3.274 1.00 93.62 91 ARG A O 1
ATOM 710 N N . ARG A 1 92 ? 4.539 -4.689 -2.006 1.00 92.19 92 ARG A N 1
ATOM 711 C CA . ARG A 1 92 ? 5.452 -5.608 -2.705 1.00 92.19 92 ARG A CA 1
ATOM 712 C C . ARG A 1 92 ? 5.148 -5.687 -4.196 1.00 92.19 92 ARG A C 1
ATOM 714 O O . ARG A 1 92 ? 6.051 -5.512 -4.998 1.00 92.19 92 ARG A O 1
ATOM 721 N N . ARG A 1 93 ? 3.874 -5.846 -4.567 1.00 94.62 93 ARG A N 1
ATOM 722 C CA . ARG A 1 93 ? 3.461 -5.883 -5.979 1.00 94.62 93 ARG A CA 1
ATOM 723 C C . ARG A 1 93 ? 3.866 -4.627 -6.742 1.00 94.62 93 ARG A C 1
ATOM 725 O O . ARG A 1 93 ? 4.371 -4.736 -7.849 1.00 94.62 93 ARG A O 1
ATOM 732 N N . LYS A 1 94 ? 3.699 -3.447 -6.139 1.00 94.69 94 LYS A N 1
ATOM 733 C CA . LYS A 1 94 ? 4.148 -2.189 -6.754 1.00 94.69 94 LYS A CA 1
ATOM 734 C C . LYS A 1 94 ? 5.666 -2.110 -6.895 1.00 94.69 94 LYS A C 1
ATOM 736 O O . LYS A 1 94 ? 6.153 -1.607 -7.902 1.00 94.69 94 LYS A O 1
ATOM 741 N N . ASP A 1 95 ? 6.409 -2.576 -5.894 1.00 93.69 95 ASP A N 1
ATOM 742 C CA . ASP A 1 95 ? 7.871 -2.612 -5.962 1.00 93.69 95 ASP A CA 1
ATOM 743 C C . ASP A 1 95 ? 8.346 -3.584 -7.064 1.00 93.69 95 ASP A C 1
ATOM 745 O O . ASP A 1 95 ? 9.249 -3.235 -7.826 1.00 93.69 95 ASP A O 1
ATOM 749 N N . ASP A 1 96 ? 7.686 -4.737 -7.224 1.00 94.19 96 ASP A N 1
ATOM 750 C CA . ASP A 1 96 ? 7.950 -5.709 -8.296 1.00 94.19 96 A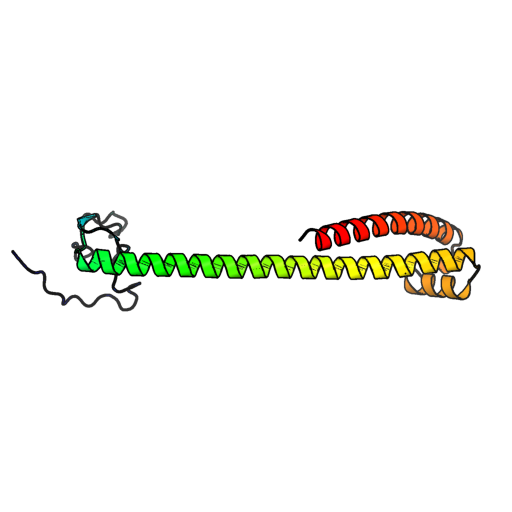SP A CA 1
ATOM 751 C C . ASP A 1 96 ? 7.590 -5.148 -9.689 1.00 94.19 96 ASP A C 1
ATOM 753 O O . ASP A 1 96 ? 8.369 -5.280 -10.635 1.00 94.19 96 ASP A O 1
ATOM 757 N N . GLU A 1 97 ? 6.448 -4.463 -9.820 1.00 96.19 97 GLU A N 1
ATOM 758 C CA . GLU A 1 97 ? 6.033 -3.776 -11.053 1.00 96.19 97 GLU A CA 1
ATOM 759 C C . GLU A 1 97 ? 7.053 -2.707 -11.473 1.00 96.19 97 GLU A C 1
ATOM 761 O O . GLU A 1 97 ? 7.478 -2.668 -12.631 1.00 96.19 97 GLU A O 1
ATOM 766 N N . HIS A 1 98 ? 7.499 -1.865 -10.534 1.00 96.31 98 HIS A N 1
ATOM 767 C CA . HIS A 1 98 ? 8.536 -0.867 -10.801 1.00 96.31 98 HIS A CA 1
ATOM 768 C C . HIS A 1 98 ? 9.875 -1.508 -11.160 1.00 96.31 98 HIS A C 1
ATOM 770 O O . HIS A 1 98 ? 10.560 -1.028 -12.063 1.00 96.31 98 HIS A O 1
ATOM 776 N N . LEU A 1 99 ? 10.259 -2.590 -10.478 1.00 96.69 99 LEU A N 1
ATOM 777 C CA . LEU A 1 99 ? 11.490 -3.306 -10.784 1.00 96.69 99 LEU A CA 1
ATOM 778 C C . LEU A 1 99 ? 11.468 -3.834 -12.223 1.00 96.69 99 LEU A C 1
ATOM 780 O O . LEU A 1 99 ? 12.433 -3.625 -12.960 1.00 96.69 99 LEU A O 1
ATOM 784 N N . GLN A 1 100 ? 10.363 -4.457 -12.637 1.00 97.12 100 GLN A N 1
ATOM 785 C CA . GLN A 1 100 ? 10.201 -4.960 -13.998 1.00 97.12 100 GLN A CA 1
ATOM 786 C C . GLN A 1 100 ? 10.238 -3.826 -15.031 1.00 97.12 100 GLN A C 1
ATOM 788 O O . GLN A 1 100 ? 10.910 -3.951 -16.057 1.00 97.12 100 GLN A O 1
ATOM 793 N N . LEU A 1 101 ? 9.554 -2.709 -14.756 1.00 97.25 101 LEU A N 1
ATOM 794 C CA . LEU A 1 101 ? 9.563 -1.526 -15.618 1.00 97.25 101 LEU A CA 1
ATOM 795 C C . LEU A 1 101 ? 10.992 -1.002 -15.817 1.00 97.25 101 LEU A C 1
ATOM 797 O O . LEU A 1 101 ? 11.458 -0.896 -16.952 1.00 97.25 101 LEU A O 1
ATOM 801 N N . TYR A 1 102 ? 11.724 -0.758 -14.728 1.00 97.50 102 TYR A N 1
ATOM 802 C CA . TYR A 1 102 ? 13.092 -0.244 -14.801 1.00 97.50 102 TYR A CA 1
ATOM 803 C C . TYR A 1 102 ? 14.054 -1.217 -15.479 1.00 97.50 102 TYR A C 1
ATOM 805 O O . TYR A 1 102 ? 14.971 -0.783 -16.173 1.00 97.50 102 TYR A O 1
ATOM 813 N N . GLN A 1 103 ? 13.866 -2.527 -15.310 1.00 97.50 103 GLN A N 1
ATOM 814 C CA . GLN A 1 103 ? 14.665 -3.528 -16.018 1.00 97.50 103 GLN A CA 1
ATOM 815 C C . GLN A 1 103 ? 14.418 -3.494 -17.530 1.00 97.50 103 GLN A C 1
ATOM 817 O O . GLN A 1 103 ? 15.381 -3.555 -18.297 1.00 97.50 103 GLN A O 1
ATOM 822 N N . ASN A 1 104 ? 13.162 -3.350 -17.958 1.00 97.38 104 ASN A N 1
ATOM 823 C CA . ASN A 1 104 ? 12.802 -3.255 -19.373 1.00 97.38 104 ASN A CA 1
ATOM 824 C C . ASN A 1 104 ? 13.359 -1.972 -20.015 1.00 97.38 104 ASN A C 1
ATOM 826 O O . ASN A 1 104 ? 13.963 -2.025 -21.091 1.00 97.38 104 ASN A O 1
ATOM 830 N N . GLU A 1 105 ? 13.212 -0.829 -19.341 1.00 96.12 105 GLU A N 1
ATOM 831 C CA . GLU A 1 105 ? 13.786 0.448 -19.787 1.00 96.12 105 GLU A CA 1
ATOM 832 C C . GLU A 1 105 ? 15.313 0.368 -19.869 1.00 96.12 105 GLU A C 1
ATOM 834 O O . GLU A 1 105 ? 15.910 0.702 -20.893 1.00 96.12 105 GLU A O 1
ATOM 839 N N . LEU A 1 106 ? 15.957 -0.172 -18.831 1.00 97.38 106 LEU A N 1
ATOM 840 C CA . LEU A 1 106 ? 17.406 -0.338 -18.792 1.00 97.38 106 LEU A CA 1
ATOM 841 C C . LEU A 1 106 ? 17.916 -1.241 -19.922 1.00 97.38 106 LEU A C 1
ATOM 843 O O . LEU A 1 106 ? 18.959 -0.951 -20.512 1.00 97.38 106 LEU A O 1
ATOM 847 N N . ALA A 1 107 ? 17.210 -2.334 -20.224 1.00 97.19 107 ALA A N 1
ATOM 848 C CA . ALA A 1 107 ? 17.548 -3.221 -21.335 1.00 97.19 107 ALA A CA 1
ATOM 849 C C . ALA A 1 107 ? 17.445 -2.492 -22.682 1.00 97.19 107 ALA A C 1
ATOM 851 O O . ALA A 1 107 ? 18.353 -2.597 -23.510 1.00 97.19 107 ALA A O 1
ATOM 852 N N . THR A 1 108 ? 16.385 -1.701 -22.863 1.00 95.69 108 THR A N 1
ATOM 853 C CA . THR A 1 108 ? 16.162 -0.895 -24.069 1.00 95.69 108 THR A CA 1
ATOM 854 C C . THR A 1 108 ? 17.285 0.122 -24.254 1.00 95.69 108 THR A C 1
ATOM 856 O O . THR A 1 108 ? 17.946 0.124 -25.291 1.00 95.69 108 THR A O 1
ATOM 859 N N . TYR A 1 109 ? 17.589 0.924 -23.232 1.00 96.06 109 TYR A N 1
ATOM 860 C CA . TYR A 1 109 ? 18.628 1.954 -23.316 1.00 96.06 109 TYR A CA 1
ATOM 861 C C . TYR A 1 109 ? 20.019 1.364 -23.534 1.00 96.06 109 TYR A C 1
ATOM 863 O O . TYR A 1 109 ? 20.784 1.868 -24.355 1.00 96.06 109 TYR A O 1
ATOM 871 N N . LYS A 1 110 ? 20.344 0.244 -22.878 1.00 96.50 110 LYS A N 1
ATOM 872 C CA . LYS A 1 110 ? 21.598 -0.472 -23.149 1.00 96.50 110 LYS A CA 1
ATOM 873 C C . LYS A 1 110 ? 21.681 -0.956 -24.594 1.00 96.50 110 LYS A C 1
ATOM 875 O O . LYS A 1 110 ? 22.743 -0.825 -25.196 1.00 96.50 110 LYS A O 1
ATOM 880 N N . ARG A 1 111 ? 20.587 -1.481 -25.161 1.00 97.12 111 ARG A N 1
ATOM 881 C CA . ARG A 1 111 ? 20.573 -1.923 -26.561 1.00 97.12 111 ARG A CA 1
ATOM 882 C C . ARG A 1 111 ? 20.758 -0.753 -27.524 1.00 97.12 111 ARG A C 1
ATOM 884 O O . ARG A 1 111 ? 21.493 -0.903 -28.492 1.00 97.12 111 ARG A O 1
ATOM 891 N N . VAL A 1 112 ? 20.153 0.402 -27.244 1.00 95.62 112 VAL A N 1
ATOM 892 C CA . VAL A 1 112 ? 20.337 1.627 -28.040 1.00 95.62 112 VAL A CA 1
ATOM 893 C C . VAL A 1 112 ? 21.795 2.082 -28.026 1.00 95.62 112 VAL A C 1
ATOM 895 O O . VAL A 1 112 ? 22.375 2.306 -29.084 1.00 95.62 112 VAL A O 1
ATOM 898 N N . LEU A 1 113 ? 22.415 2.158 -26.844 1.00 96.50 113 LEU A N 1
ATOM 899 C CA . LEU A 1 113 ? 23.823 2.545 -26.715 1.00 96.50 113 LEU A CA 1
ATOM 900 C C . LEU A 1 113 ? 24.769 1.539 -27.387 1.00 96.50 113 LEU A C 1
ATOM 902 O O . LEU A 1 113 ? 25.780 1.934 -27.962 1.00 96.50 113 LEU A O 1
ATOM 906 N N . GLN A 1 114 ? 24.443 0.246 -27.334 1.00 97.38 114 GLN A N 1
ATOM 907 C CA . GLN A 1 114 ? 25.195 -0.787 -28.040 1.00 97.38 114 GLN A CA 1
ATOM 908 C C . GLN A 1 114 ? 25.059 -0.642 -29.561 1.00 97.38 114 GLN A C 1
ATOM 910 O O . GLN A 1 114 ? 26.063 -0.694 -30.262 1.00 97.38 114 GLN A O 1
ATOM 915 N N . ALA A 1 115 ? 23.843 -0.424 -30.068 1.00 96.44 115 ALA A N 1
ATOM 916 C CA . ALA A 1 115 ? 23.596 -0.206 -31.491 1.00 96.44 115 ALA A CA 1
ATOM 917 C C . ALA A 1 115 ? 24.351 1.024 -32.022 1.00 96.44 115 ALA A C 1
ATOM 919 O O . ALA A 1 115 ? 24.900 0.968 -33.119 1.00 96.44 115 ALA A O 1
ATOM 920 N N . ASP A 1 116 ? 24.429 2.103 -31.237 1.00 94.56 116 ASP A N 1
ATOM 921 C CA . ASP A 1 116 ? 25.245 3.286 -31.547 1.00 94.56 116 ASP A CA 1
ATOM 922 C C . ASP A 1 116 ? 26.737 2.942 -31.657 1.00 94.56 116 ASP A C 1
ATOM 924 O O . ASP A 1 116 ? 27.372 3.264 -32.660 1.00 94.56 116 ASP A O 1
ATOM 928 N N . ALA A 1 117 ? 27.276 2.193 -30.690 1.00 95.75 117 ALA A N 1
ATOM 929 C CA . ALA A 1 117 ? 28.670 1.746 -30.715 1.00 95.75 117 ALA A CA 1
ATOM 930 C C . ALA A 1 117 ? 28.986 0.791 -31.885 1.00 95.75 117 ALA A C 1
ATOM 932 O O . ALA A 1 117 ? 30.093 0.812 -32.420 1.00 95.75 117 ALA A O 1
ATOM 933 N N . GLU A 1 118 ? 28.021 -0.040 -32.286 1.00 97.12 118 GLU A N 1
ATOM 934 C CA . GLU A 1 118 ? 28.127 -0.991 -33.403 1.00 97.12 118 GLU A CA 1
ATOM 935 C C . GLU A 1 118 ? 27.869 -0.340 -34.776 1.00 97.12 118 GLU A C 1
ATOM 937 O O . GLU A 1 118 ? 28.107 -0.967 -35.809 1.00 97.12 118 GLU A O 1
ATOM 942 N N . GLY A 1 119 ? 27.374 0.902 -34.814 1.00 95.12 119 GLY A N 1
ATOM 943 C CA . GLY A 1 119 ? 26.952 1.559 -36.051 1.00 95.12 119 GLY A CA 1
ATOM 944 C C . GLY A 1 119 ? 25.685 0.953 -36.675 1.00 95.12 119 GLY A C 1
ATOM 945 O O . GLY A 1 119 ? 25.482 1.057 -37.887 1.00 95.12 119 GLY A O 1
ATOM 946 N N . ASP A 1 120 ? 24.810 0.323 -35.882 1.00 96.12 120 ASP A N 1
ATOM 947 C CA . ASP A 1 120 ? 23.528 -0.235 -36.334 1.00 96.12 120 ASP A CA 1
ATOM 948 C C . ASP A 1 120 ? 22.481 0.875 -36.549 1.00 96.12 120 ASP A C 1
ATOM 950 O O . ASP A 1 120 ? 21.532 1.080 -35.786 1.00 96.12 120 ASP A O 1
ATOM 954 N N . ILE A 1 121 ? 22.653 1.603 -37.655 1.00 91.62 121 ILE A N 1
ATOM 955 C CA . ILE A 1 121 ? 21.799 2.729 -38.059 1.00 91.62 121 ILE A CA 1
ATOM 956 C C . ILE A 1 121 ? 20.336 2.297 -38.253 1.00 91.62 121 ILE A C 1
ATOM 958 O O . ILE A 1 121 ? 19.426 3.113 -38.086 1.00 91.62 121 ILE A O 1
ATOM 962 N N . ARG A 1 122 ? 20.076 1.029 -38.611 1.00 94.25 122 ARG A N 1
ATOM 963 C CA . ARG A 1 122 ? 1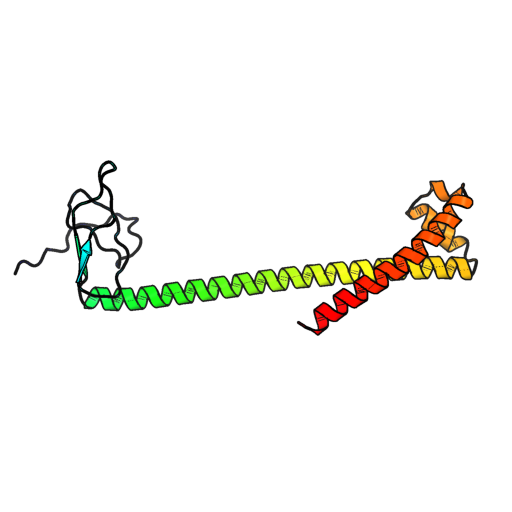8.704 0.532 -38.802 1.00 94.25 122 ARG A CA 1
ATOM 964 C C . ARG A 1 122 ? 17.957 0.504 -37.477 1.00 94.25 122 ARG A C 1
ATOM 966 O O . ARG A 1 122 ? 16.852 1.042 -37.413 1.00 94.25 122 ARG A O 1
ATOM 973 N N . PHE A 1 123 ? 18.572 -0.061 -36.441 1.00 93.81 123 PHE A N 1
ATOM 974 C CA . PHE A 1 123 ? 17.987 -0.086 -35.105 1.00 93.81 123 PHE A CA 1
ATOM 975 C C . PHE A 1 123 ? 17.806 1.327 -34.541 1.00 93.81 123 PHE A C 1
ATOM 977 O O . PHE A 1 123 ? 16.717 1.665 -34.087 1.00 93.81 123 PHE A O 1
ATOM 984 N N . ILE A 1 124 ? 18.832 2.178 -34.640 1.00 91.75 124 ILE A N 1
ATOM 985 C CA . ILE A 1 124 ? 18.789 3.559 -34.134 1.00 91.75 124 ILE A CA 1
ATOM 986 C C . ILE A 1 124 ? 17.655 4.355 -34.787 1.00 91.75 124 ILE A C 1
ATOM 988 O O . ILE A 1 124 ? 16.863 4.986 -34.094 1.00 91.75 124 ILE A O 1
ATOM 992 N N . ARG A 1 125 ? 17.520 4.292 -36.119 1.00 90.62 125 ARG A N 1
ATOM 993 C CA . ARG A 1 125 ? 16.426 4.975 -36.828 1.00 90.62 125 ARG A CA 1
ATOM 994 C C . ARG A 1 125 ? 15.056 4.450 -36.421 1.00 90.62 125 ARG A C 1
ATOM 996 O O . ARG A 1 125 ? 14.121 5.241 -36.353 1.00 90.62 125 ARG A O 1
ATOM 1003 N N . GLN A 1 126 ? 14.926 3.145 -36.191 1.00 92.88 126 GLN A N 1
ATOM 1004 C CA . GLN A 1 126 ? 13.666 2.572 -35.727 1.00 92.88 126 GLN A CA 1
ATOM 1005 C C . GLN A 1 126 ? 13.327 3.073 -34.321 1.00 92.88 126 GLN A C 1
ATOM 1007 O O . GLN A 1 126 ? 12.243 3.601 -34.119 1.00 92.88 126 GLN A O 1
ATOM 1012 N N . TYR A 1 127 ? 14.284 3.022 -33.397 1.00 92.50 127 TYR A N 1
ATOM 1013 C CA . TYR A 1 127 ? 14.110 3.543 -32.047 1.00 92.50 127 TYR A CA 1
ATOM 1014 C C . TYR A 1 127 ? 13.707 5.024 -32.052 1.00 92.50 127 TYR A C 1
ATOM 1016 O O . TYR A 1 127 ? 12.691 5.374 -31.462 1.00 92.50 127 TYR A O 1
ATOM 1024 N N . ILE A 1 128 ? 14.433 5.882 -32.782 1.00 89.62 128 ILE A N 1
ATOM 1025 C CA . ILE A 1 128 ? 14.109 7.314 -32.877 1.00 89.62 128 ILE A CA 1
ATOM 1026 C C . ILE A 1 128 ? 12.694 7.521 -33.439 1.00 89.62 128 ILE A C 1
ATOM 1028 O O . ILE A 1 128 ? 11.960 8.348 -32.913 1.00 89.62 128 ILE A O 1
ATOM 1032 N N . ARG A 1 129 ? 12.268 6.762 -34.462 1.00 90.44 129 ARG A N 1
ATOM 1033 C CA . ARG A 1 129 ? 10.886 6.846 -34.982 1.00 90.44 129 ARG A CA 1
ATOM 1034 C C . ARG A 1 129 ? 9.841 6.586 -33.906 1.00 90.44 129 ARG A C 1
ATOM 1036 O O . ARG A 1 129 ? 8.821 7.269 -33.906 1.00 90.44 129 ARG A O 1
ATOM 1043 N N . ASP A 1 130 ? 10.102 5.617 -33.037 1.00 89.75 130 ASP A N 1
ATOM 1044 C CA . ASP A 1 130 ? 9.145 5.158 -32.034 1.00 89.75 130 ASP A CA 1
ATOM 1045 C C . ASP A 1 130 ? 9.017 6.138 -30.856 1.00 89.75 130 ASP A C 1
ATOM 1047 O O . ASP A 1 130 ? 7.952 6.210 -30.244 1.00 89.75 130 ASP A O 1
ATOM 1051 N N . ILE A 1 131 ? 10.065 6.917 -30.556 1.00 87.81 131 ILE A N 1
ATOM 1052 C CA . ILE A 1 131 ? 10.086 7.822 -29.392 1.00 87.81 131 ILE A CA 1
ATOM 1053 C C . ILE A 1 131 ? 10.010 9.315 -29.741 1.00 87.81 131 ILE A C 1
ATOM 1055 O O . ILE A 1 131 ? 9.434 10.089 -28.981 1.00 87.81 131 ILE A O 1
ATOM 1059 N N . ASP A 1 132 ? 10.601 9.730 -30.862 1.00 79.62 132 ASP A N 1
ATOM 1060 C CA . ASP A 1 132 ? 10.712 11.125 -31.292 1.00 79.62 132 ASP A CA 1
ATOM 1061 C C . ASP A 1 132 ? 11.099 11.189 -32.778 1.00 79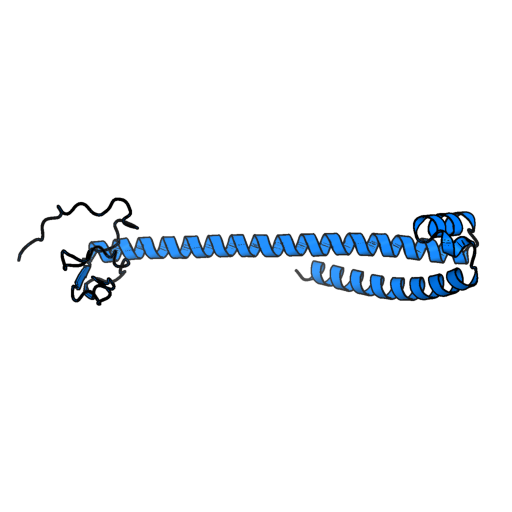.62 132 ASP A C 1
ATOM 1063 O O . ASP A 1 132 ? 12.249 11.427 -33.159 1.00 79.62 132 ASP A O 1
ATOM 1067 N N . SER A 1 133 ? 10.111 10.967 -33.646 1.00 82.06 133 SER A N 1
ATOM 1068 C CA . SER A 1 133 ? 10.313 10.963 -35.101 1.00 82.06 133 SER A CA 1
ATOM 1069 C C . SER A 1 133 ? 10.926 12.258 -35.666 1.00 82.06 133 SER A C 1
ATOM 1071 O O . SER A 1 133 ? 11.504 12.221 -36.754 1.00 82.06 133 SER A O 1
ATOM 1073 N N . VAL A 1 134 ? 10.862 13.381 -34.935 1.00 78.69 134 VAL A N 1
ATOM 1074 C CA . VAL A 1 134 ? 11.454 14.668 -35.339 1.00 78.69 134 VAL A CA 1
ATOM 1075 C C . VAL A 1 134 ? 12.983 14.622 -35.251 1.00 78.69 134 VAL A C 1
ATOM 1077 O O . VAL A 1 134 ? 13.667 15.168 -36.117 1.00 78.69 134 VAL A O 1
ATOM 1080 N N . ALA A 1 135 ? 13.539 13.890 -34.282 1.00 80.00 135 ALA A N 1
ATOM 1081 C CA . ALA A 1 135 ? 14.985 13.764 -34.098 1.00 80.00 135 ALA A CA 1
ATOM 1082 C C . ALA A 1 135 ? 15.698 13.003 -35.237 1.00 80.00 135 ALA A C 1
ATOM 1084 O O . ALA A 1 135 ? 16.921 13.065 -35.342 1.00 80.00 135 ALA A O 1
ATOM 1085 N N . LEU A 1 136 ? 14.966 12.345 -36.150 1.00 80.19 136 LEU A N 1
ATOM 1086 C CA . LEU A 1 136 ? 15.547 11.718 -37.349 1.00 80.19 136 LEU A CA 1
ATOM 1087 C C . LEU A 1 136 ? 16.209 12.719 -38.299 1.00 80.19 136 LEU A C 1
ATOM 1089 O O . LEU A 1 136 ? 17.080 12.329 -39.079 1.00 80.19 136 LEU A O 1
ATOM 1093 N N . PHE A 1 137 ? 15.763 13.975 -38.269 1.00 84.69 137 PHE A N 1
ATOM 1094 C CA . PHE A 1 137 ? 16.202 15.024 -39.189 1.00 84.69 137 PHE A CA 1
ATOM 1095 C C . PHE A 1 137 ? 17.175 16.018 -38.539 1.00 84.69 137 PHE A C 1
ATOM 1097 O O . PHE A 1 137 ? 17.693 16.893 -39.227 1.00 84.69 137 PHE A O 1
ATOM 1104 N N . GLU A 1 138 ? 17.465 15.864 -37.242 1.00 87.75 138 GLU A N 1
ATOM 1105 C CA . GLU A 1 138 ? 18.320 16.766 -36.462 1.00 87.75 138 GLU A CA 1
ATOM 1106 C C . GLU A 1 138 ? 19.447 15.975 -35.761 1.00 87.75 138 GLU A C 1
ATOM 1108 O O . GLU A 1 138 ? 19.294 15.561 -34.609 1.00 87.75 138 GLU A O 1
ATOM 1113 N N . PRO A 1 139 ? 20.604 15.757 -36.422 1.00 80.31 139 PRO A N 1
ATOM 1114 C CA . PRO A 1 139 ? 21.695 14.930 -35.889 1.00 80.31 139 PRO A CA 1
ATOM 1115 C C . PRO A 1 139 ? 22.238 15.390 -34.529 1.00 80.31 139 PRO A C 1
ATOM 1117 O O . PRO A 1 139 ? 22.666 14.571 -33.718 1.00 80.31 139 PRO A O 1
ATOM 1120 N N . GLU A 1 140 ? 22.197 16.694 -34.254 1.00 85.62 140 GLU A N 1
ATOM 1121 C CA . GLU A 1 140 ? 22.629 17.257 -32.970 1.00 85.62 140 GLU A CA 1
ATOM 1122 C C . GLU A 1 140 ? 21.730 16.797 -31.813 1.00 85.62 140 GLU A C 1
ATOM 1124 O O . GLU A 1 140 ? 22.232 16.464 -30.738 1.00 85.62 140 GLU A O 1
ATOM 1129 N N . ARG A 1 141 ? 20.415 16.659 -32.049 1.00 85.69 141 ARG A N 1
ATOM 1130 C CA . ARG A 1 141 ? 19.486 16.122 -31.043 1.00 85.69 141 ARG A CA 1
ATOM 1131 C C . ARG A 1 141 ? 19.789 14.675 -30.697 1.00 85.69 141 ARG A C 1
ATOM 1133 O O . ARG A 1 141 ? 19.640 14.295 -29.539 1.00 85.69 141 ARG A O 1
ATOM 1140 N N . TRP A 1 142 ? 20.239 13.878 -31.668 1.00 86.38 142 TRP A N 1
ATOM 1141 C CA . TRP A 1 142 ? 20.644 12.497 -31.410 1.00 86.38 142 TRP A CA 1
ATOM 1142 C C . TRP A 1 142 ? 21.837 12.431 -30.453 1.00 86.38 142 TRP A C 1
ATOM 1144 O O . TRP A 1 142 ? 21.823 11.652 -29.501 1.00 86.38 142 TRP A O 1
ATOM 1154 N N . HIS A 1 143 ? 22.834 13.299 -30.640 1.00 87.06 143 HIS A N 1
ATOM 1155 C CA . HIS A 1 143 ? 23.984 13.354 -29.740 1.00 87.06 143 HIS A CA 1
ATOM 1156 C C . HIS A 1 143 ? 23.580 13.725 -28.305 1.00 87.06 143 HIS A C 1
ATOM 1158 O O . HIS A 1 143 ? 23.977 13.047 -27.355 1.00 87.06 143 HIS A O 1
ATOM 1164 N N . THR A 1 144 ? 22.735 14.747 -28.137 1.00 90.19 144 THR A N 1
ATOM 1165 C CA . THR A 1 144 ? 22.179 15.114 -26.824 1.00 90.19 144 THR A CA 1
ATOM 1166 C C . THR A 1 144 ? 21.366 13.973 -26.212 1.00 90.19 144 THR A C 1
ATOM 1168 O O . THR A 1 144 ? 21.504 13.679 -25.026 1.00 90.19 144 THR A O 1
A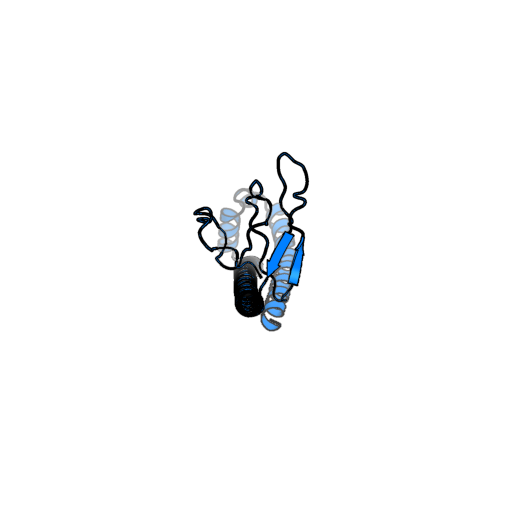TOM 1171 N N . HIS A 1 145 ? 20.563 13.276 -27.019 1.00 89.62 145 HIS A N 1
ATOM 1172 C CA . HIS A 1 145 ? 19.783 12.130 -26.564 1.00 89.62 145 HIS A CA 1
ATOM 1173 C C . HIS A 1 145 ? 20.678 10.994 -26.045 1.00 89.62 145 HIS A C 1
ATOM 1175 O O . HIS A 1 145 ? 20.404 10.438 -24.985 1.00 89.62 145 HIS A O 1
ATOM 1181 N N . LEU A 1 146 ? 21.787 10.687 -26.725 1.00 91.69 146 LEU A N 1
ATOM 1182 C CA . LEU A 1 146 ? 22.754 9.685 -26.266 1.00 91.69 146 LEU A CA 1
ATOM 1183 C C . LEU A 1 146 ? 23.401 10.047 -24.925 1.00 91.69 146 LEU A C 1
ATOM 1185 O O . LEU A 1 146 ? 23.633 9.158 -24.103 1.00 91.69 146 LEU A O 1
ATOM 1189 N N . ILE A 1 147 ? 23.694 11.331 -24.692 1.00 93.62 147 ILE A N 1
ATOM 1190 C CA . ILE A 1 147 ? 24.208 11.807 -23.399 1.00 93.62 147 ILE A CA 1
ATOM 1191 C C . ILE A 1 147 ? 23.175 11.524 -22.304 1.00 93.62 147 ILE A C 1
ATOM 1193 O O . ILE A 1 147 ? 23.502 10.853 -21.324 1.00 93.62 147 ILE A O 1
ATOM 1197 N N . HIS A 1 148 ? 21.919 11.929 -22.513 1.00 93.38 148 HIS A N 1
ATOM 1198 C CA . HIS A 1 148 ? 20.843 11.675 -21.553 1.00 93.38 148 HIS A CA 1
ATOM 1199 C C . HIS A 1 148 ? 20.608 10.176 -21.319 1.00 93.38 148 HIS A C 1
ATOM 1201 O O . HIS A 1 148 ? 20.461 9.749 -20.178 1.00 93.38 148 HIS A O 1
ATOM 1207 N N . LEU A 1 149 ? 20.637 9.344 -22.367 1.00 94.19 149 LEU A N 1
ATOM 1208 C CA . LEU A 1 149 ? 20.486 7.893 -22.221 1.00 94.19 149 LEU A CA 1
ATOM 1209 C C . LEU A 1 149 ? 21.580 7.274 -21.344 1.00 94.19 149 LEU A C 1
ATOM 1211 O O . LEU A 1 149 ? 21.297 6.373 -20.556 1.00 94.19 149 LEU A O 1
ATOM 1215 N N . ARG A 1 150 ? 22.829 7.743 -21.449 1.00 96.19 150 ARG A N 1
ATOM 1216 C CA . ARG A 1 150 ? 23.932 7.258 -20.599 1.00 96.19 150 ARG A CA 1
ATOM 1217 C C . ARG A 1 150 ? 23.701 7.606 -19.130 1.00 96.19 150 ARG A C 1
ATOM 1219 O O . ARG A 1 150 ? 23.930 6.758 -18.267 1.00 96.19 150 ARG A O 1
ATOM 1226 N N . GLU A 1 151 ? 23.224 8.814 -18.846 1.00 96.88 151 GLU A N 1
ATOM 1227 C CA . GLU A 1 151 ? 22.871 9.242 -17.487 1.00 96.88 151 GLU A CA 1
ATOM 1228 C C . GLU A 1 151 ? 21.691 8.432 -16.932 1.00 96.88 151 GLU A C 1
ATOM 1230 O O . GLU A 1 151 ? 21.752 7.918 -15.810 1.00 96.88 151 GLU A O 1
ATOM 1235 N N . GLU A 1 152 ? 20.658 8.221 -17.748 1.00 96.50 152 GLU A N 1
ATOM 1236 C CA . GLU A 1 152 ? 19.480 7.438 -17.380 1.00 96.50 152 GLU A CA 1
ATOM 1237 C C . GLU A 1 152 ? 19.810 5.969 -17.112 1.00 96.50 152 GLU A C 1
ATOM 1239 O O . GLU A 1 152 ? 19.307 5.389 -16.150 1.00 96.50 152 GLU A O 1
ATOM 1244 N N . VAL A 1 153 ? 20.721 5.365 -17.880 1.00 97.75 153 VAL A N 1
ATOM 1245 C CA . VAL A 1 153 ? 21.221 4.011 -17.600 1.00 97.75 153 VAL A CA 1
ATOM 1246 C C . VAL A 1 153 ? 21.832 3.928 -16.200 1.00 97.75 153 VAL A C 1
ATOM 1248 O O . VAL A 1 153 ? 21.529 2.989 -15.459 1.00 97.75 153 VAL A O 1
ATOM 1251 N N . LEU A 1 154 ? 22.650 4.906 -15.796 1.00 97.44 154 LEU A N 1
ATOM 1252 C CA . LEU A 1 154 ? 23.247 4.935 -14.455 1.00 97.44 154 LEU A CA 1
ATOM 1253 C C . LEU A 1 154 ? 22.186 5.123 -13.362 1.00 97.44 154 LEU A C 1
ATOM 1255 O O . LEU A 1 154 ? 22.264 4.484 -12.304 1.00 97.44 154 LEU A O 1
ATOM 1259 N N . ARG A 1 155 ? 21.182 5.973 -13.615 1.00 97.88 155 ARG A N 1
ATOM 1260 C CA . ARG A 1 155 ? 20.043 6.195 -12.713 1.00 97.88 155 ARG A CA 1
ATOM 1261 C C . ARG A 1 155 ? 19.235 4.911 -12.520 1.00 97.88 155 ARG A C 1
ATOM 1263 O O . ARG A 1 155 ? 19.063 4.466 -11.385 1.00 97.88 155 ARG A O 1
ATOM 1270 N N . LEU A 1 156 ? 18.813 4.270 -13.608 1.00 97.31 156 LEU A N 1
ATOM 1271 C CA . LEU A 1 156 ? 18.029 3.032 -13.584 1.00 97.31 156 LEU A CA 1
ATOM 1272 C C . LEU A 1 156 ? 18.800 1.876 -12.939 1.00 97.31 156 LEU A C 1
ATOM 1274 O O . LEU A 1 156 ? 18.244 1.150 -12.120 1.00 97.31 156 LEU A O 1
ATOM 1278 N N . GLN A 1 157 ? 20.102 1.736 -13.208 1.00 97.94 157 GLN A N 1
ATOM 1279 C CA . GLN A 1 157 ? 20.943 0.743 -12.527 1.00 97.94 157 GLN A CA 1
ATOM 1280 C C . GLN A 1 157 ? 20.982 0.928 -11.007 1.00 97.94 157 GLN A C 1
ATOM 1282 O O . GLN A 1 157 ? 21.134 -0.046 -10.267 1.00 97.94 157 GLN A O 1
ATOM 1287 N N . ARG A 1 158 ? 20.919 2.170 -10.520 1.00 98.00 158 ARG A N 1
ATOM 1288 C CA . ARG A 1 158 ? 20.848 2.452 -9.084 1.00 98.00 158 ARG A CA 1
ATOM 1289 C C . ARG A 1 158 ? 19.489 2.039 -8.523 1.00 98.00 158 ARG A C 1
ATOM 1291 O O . ARG A 1 158 ? 19.458 1.274 -7.567 1.00 98.00 158 ARG A O 1
ATOM 1298 N N . LEU A 1 159 ? 18.401 2.458 -9.169 1.00 97.25 159 LEU A N 1
ATOM 1299 C CA . LEU A 1 159 ? 17.033 2.141 -8.747 1.00 97.25 159 LEU A CA 1
ATOM 1300 C C . LEU A 1 159 ? 16.759 0.632 -8.730 1.00 97.25 159 LEU A C 1
ATOM 1302 O O . LEU A 1 159 ? 16.219 0.119 -7.754 1.00 97.25 159 LEU A O 1
ATOM 1306 N N . VAL A 1 160 ? 17.192 -0.095 -9.765 1.00 97.38 160 VAL A N 1
ATOM 1307 C CA . VAL A 1 160 ? 17.080 -1.561 -9.829 1.00 97.38 160 VAL A CA 1
ATOM 1308 C C . VAL A 1 160 ? 17.810 -2.212 -8.654 1.00 97.38 160 VAL A C 1
ATOM 1310 O O . VAL A 1 160 ? 17.235 -3.063 -7.981 1.00 97.38 160 VAL A O 1
ATOM 1313 N N . ARG A 1 161 ? 19.045 -1.783 -8.355 1.00 96.75 161 ARG A N 1
ATOM 1314 C CA . ARG A 1 161 ? 19.812 -2.307 -7.211 1.00 96.75 161 ARG A CA 1
ATOM 1315 C C . ARG A 1 161 ? 19.135 -2.006 -5.877 1.00 96.75 161 ARG A C 1
ATOM 1317 O O . ARG A 1 161 ? 19.054 -2.887 -5.029 1.00 96.75 161 ARG A O 1
ATOM 1324 N N . GLU A 1 162 ? 18.640 -0.787 -5.689 1.00 95.69 162 GLU A N 1
ATOM 1325 C CA . GLU A 1 162 ? 17.936 -0.393 -4.466 1.00 95.69 162 GLU A CA 1
ATOM 1326 C C . GLU A 1 162 ? 16.663 -1.216 -4.241 1.00 95.69 162 GLU A C 1
ATOM 1328 O O . GLU A 1 162 ? 16.413 -1.653 -3.118 1.00 95.69 162 GLU A O 1
ATOM 1333 N N . LEU A 1 163 ? 15.871 -1.453 -5.291 1.00 94.06 163 LEU A N 1
ATOM 1334 C CA . LEU A 1 163 ? 14.668 -2.283 -5.205 1.00 94.06 163 LEU A CA 1
ATOM 1335 C C . LEU A 1 163 ? 15.014 -3.750 -4.936 1.00 94.06 163 LEU A C 1
ATOM 1337 O O . LEU A 1 163 ? 14.448 -4.334 -4.021 1.00 94.06 163 LEU A O 1
ATOM 1341 N N . GLN A 1 164 ? 16.003 -4.318 -5.631 1.00 93.38 164 GLN A N 1
ATOM 1342 C CA . GLN A 1 164 ? 16.459 -5.692 -5.381 1.00 93.38 164 GLN A CA 1
ATOM 1343 C C . GLN A 1 164 ? 16.934 -5.894 -3.936 1.00 93.38 164 GLN A C 1
ATOM 1345 O O . GLN A 1 164 ? 16.573 -6.881 -3.298 1.00 93.38 164 GLN A O 1
ATOM 1350 N N . LEU A 1 165 ? 17.696 -4.941 -3.387 1.00 93.44 165 LEU A N 1
ATOM 1351 C CA . LEU A 1 165 ? 18.141 -4.989 -1.992 1.00 93.44 165 LEU A CA 1
ATOM 1352 C C . LEU A 1 165 ? 16.977 -4.872 -1.003 1.00 93.44 165 LEU A C 1
ATOM 1354 O O . LEU A 1 165 ? 17.020 -5.496 0.056 1.00 93.44 165 LEU A O 1
ATOM 1358 N N . LYS A 1 166 ? 15.935 -4.095 -1.320 1.00 89.56 166 LYS A N 1
ATOM 1359 C CA . LYS A 1 166 ? 14.721 -4.038 -0.492 1.00 89.56 166 LYS A CA 1
ATOM 1360 C C . LYS A 1 166 ? 13.998 -5.385 -0.488 1.00 89.56 166 LYS A C 1
ATOM 1362 O O . LYS A 1 166 ? 13.649 -5.857 0.590 1.00 89.56 166 LYS A O 1
ATOM 1367 N N . THR A 1 167 ? 13.859 -6.030 -1.646 1.00 84.62 167 THR A N 1
ATOM 1368 C CA . THR A 1 167 ? 13.198 -7.339 -1.775 1.00 84.62 167 THR A CA 1
ATOM 1369 C C . THR A 1 167 ? 13.970 -8.466 -1.081 1.00 84.62 167 THR A C 1
ATOM 1371 O O . THR A 1 167 ? 13.353 -9.381 -0.558 1.00 84.62 167 THR A O 1
ATOM 1374 N N . MET A 1 168 ? 15.307 -8.410 -1.029 1.00 80.12 168 MET A N 1
ATOM 1375 C CA . MET A 1 168 ? 16.123 -9.428 -0.340 1.00 80.12 168 MET A CA 1
ATOM 1376 C C . MET A 1 168 ? 16.129 -9.302 1.191 1.00 80.12 168 MET A C 1
ATOM 1378 O O . MET A 1 168 ? 16.447 -10.270 1.876 1.00 80.12 168 MET A O 1
ATOM 1382 N N . ASN A 1 169 ? 15.827 -8.116 1.724 1.00 71.69 169 ASN A N 1
ATOM 1383 C CA . ASN A 1 169 ? 15.849 -7.824 3.162 1.00 71.69 169 ASN A CA 1
ATOM 1384 C C . ASN A 1 169 ? 14.447 -7.826 3.807 1.00 71.69 169 ASN A C 1
ATOM 1386 O O . ASN A 1 169 ? 14.312 -7.392 4.953 1.00 71.69 169 ASN A O 1
ATOM 1390 N N . THR A 1 170 ? 13.411 -8.256 3.077 1.00 59.59 170 THR A N 1
ATOM 1391 C CA . THR A 1 170 ? 12.026 -8.412 3.568 1.00 59.59 170 THR A CA 1
ATOM 1392 C C . THR A 1 170 ? 11.613 -9.871 3.600 1.00 59.59 170 THR A C 1
ATOM 1394 O O . THR A 1 170 ? 10.797 -10.197 4.490 1.00 59.59 170 THR A O 1
#

Foldseek 3Di:
DDDDDPDDDQPPVQPDPLFWFWPPPQWNDGHQHALDFDKAADQTDDPNHGDRTITTADNVSNPVNVVVVVVVVVVVVVVVVVVVVVVVVVVLVVLVVVLVVLVVLLVVLVVLLVCVVVVVVVVVQVVCCVPPNPCVVPVVVVVVVNVVSVVSNVVSVVSNVVSVVVVVVD